Protein AF-A0A968CQK4-F1 (afdb_monomer_lite)

pLDDT: mean 97.45, std 1.46, range [90.75, 98.88]

Foldseek 3Di:
DPPPDDDDDDDVVVVVVVVVVVVVVVVVVVVVVCLVVQEDDDCPAANPVPPHDCVVVVVVSVVVVGHYDPGDGD

Structure (mmCIF, N/CA/C/O backbone):
data_AF-A0A968CQK4-F1
#
_entry.id   AF-A0A968CQK4-F1
#
loop_
_atom_site.group_PDB
_atom_site.id
_atom_site.type_symbol
_atom_site.label_atom_id
_atom_site.label_alt_id
_atom_site.label_comp_id
_atom_site.label_asym_id
_atom_site.label_entity_id
_atom_site.label_seq_id
_atom_site.pdbx_PDB_ins_code
_atom_site.Cartn_x
_atom_site.Cartn_y
_atom_site.Cartn_z
_atom_site.occupancy
_atom_site.B_iso_or_equiv
_atom_site.auth_seq_id
_atom_site.auth_comp_id
_atom_site.auth_asym_id
_atom_site.auth_atom_id
_atom_site.pdbx_PDB_model_num
ATOM 1 N N . ARG A 1 1 ? 21.051 4.476 -23.974 1.00 95.56 1 ARG A N 1
ATOM 2 C CA . ARG A 1 1 ? 21.553 5.840 -23.686 1.00 95.56 1 ARG A CA 1
ATOM 3 C C . ARG A 1 1 ? 21.767 5.960 -22.195 1.00 95.56 1 ARG A C 1
ATOM 5 O O . ARG A 1 1 ? 20.877 5.556 -21.457 1.00 95.56 1 ARG A O 1
ATOM 12 N N . THR A 1 2 ? 22.882 6.538 -21.786 1.00 95.62 2 THR A N 1
ATOM 13 C CA . THR A 1 2 ? 23.179 6.940 -20.405 1.00 95.62 2 THR A CA 1
ATOM 14 C C . THR A 1 2 ? 23.614 8.403 -20.460 1.00 95.62 2 THR A C 1
ATOM 16 O O . THR A 1 2 ? 24.261 8.807 -21.423 1.00 95.62 2 THR A O 1
ATOM 19 N N . HIS A 1 3 ? 23.150 9.240 -19.527 1.00 96.88 3 HIS A N 1
ATOM 20 C CA . HIS A 1 3 ? 23.344 10.703 -19.590 1.00 96.88 3 HIS A CA 1
ATOM 21 C C . HIS A 1 3 ? 22.957 11.340 -20.947 1.00 96.88 3 HIS A C 1
ATOM 23 O O . HIS A 1 3 ? 23.561 12.309 -21.389 1.00 96.88 3 HIS A O 1
ATOM 29 N N . GLY A 1 4 ? 21.980 10.764 -21.658 1.00 95.69 4 GLY A N 1
ATOM 30 C CA . GLY A 1 4 ? 21.577 11.210 -23.000 1.00 95.69 4 GLY A CA 1
ATOM 31 C C . GLY A 1 4 ? 22.500 10.783 -24.154 1.00 95.69 4 GLY A C 1
ATOM 32 O O . GLY A 1 4 ? 22.086 10.881 -25.308 1.00 95.69 4 GLY A O 1
ATOM 33 N N . ILE A 1 5 ? 23.683 10.230 -23.877 1.00 98.06 5 ILE A N 1
ATOM 34 C CA . ILE A 1 5 ? 24.676 9.811 -24.878 1.00 98.06 5 ILE A CA 1
ATOM 35 C C . ILE A 1 5 ? 24.411 8.377 -25.354 1.00 98.06 5 ILE A C 1
ATOM 37 O O . ILE A 1 5 ? 23.817 7.559 -24.639 1.00 98.06 5 ILE A O 1
ATOM 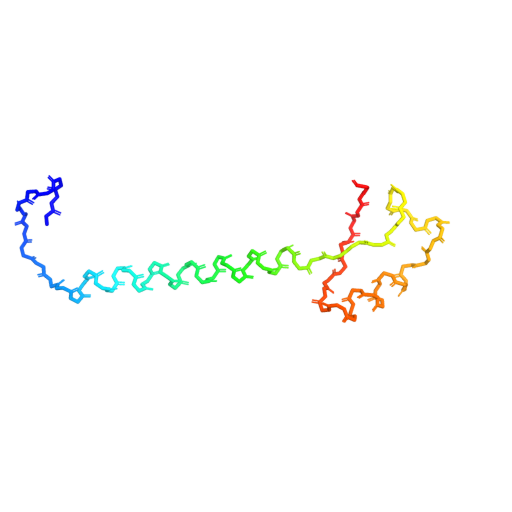41 N N . TRP A 1 6 ? 24.805 8.073 -26.593 1.00 97.88 6 TRP A N 1
ATOM 42 C CA . TRP A 1 6 ? 24.752 6.719 -27.140 1.00 97.88 6 TRP A CA 1
ATOM 43 C C . TRP A 1 6 ? 25.553 5.754 -26.265 1.00 97.88 6 TRP A C 1
ATOM 45 O O . TRP A 1 6 ? 26.666 6.045 -25.846 1.00 97.88 6 TRP A O 1
ATOM 55 N N . ALA A 1 7 ? 24.934 4.614 -25.984 1.00 97.25 7 ALA A N 1
ATOM 56 C CA . ALA A 1 7 ? 25.551 3.496 -25.288 1.00 97.25 7 ALA A CA 1
ATOM 57 C C . ALA A 1 7 ? 25.387 2.284 -26.214 1.00 97.25 7 ALA A C 1
ATOM 59 O O . ALA A 1 7 ? 25.540 2.417 -27.426 1.00 97.25 7 ALA A O 1
ATOM 60 N N . GLU A 1 8 ? 24.970 1.145 -25.682 1.00 98.44 8 GLU A N 1
ATOM 61 C CA . GLU A 1 8 ? 24.740 -0.058 -26.475 1.00 98.44 8 GLU A CA 1
ATOM 62 C C . GLU A 1 8 ? 23.299 -0.154 -27.015 1.00 98.44 8 GLU A C 1
ATOM 64 O O . GLU A 1 8 ? 22.376 0.475 -26.467 1.00 98.44 8 GLU A O 1
ATOM 69 N N . PRO A 1 9 ? 23.083 -0.925 -28.100 1.00 98.12 9 PRO A N 1
ATOM 70 C CA . PRO A 1 9 ? 21.752 -1.270 -28.578 1.00 98.12 9 PRO A CA 1
ATOM 71 C C . PRO A 1 9 ? 20.918 -1.994 -27.517 1.00 98.12 9 PRO A C 1
ATOM 73 O O . PRO A 1 9 ? 21.406 -2.784 -26.718 1.00 98.12 9 PRO A O 1
ATOM 76 N N . THR A 1 10 ? 19.616 -1.745 -27.546 1.00 98.12 10 THR A N 1
ATOM 77 C CA . THR A 1 10 ? 18.613 -2.436 -26.734 1.00 98.12 10 THR A CA 1
ATOM 78 C C . THR A 1 10 ? 17.295 -2.454 -27.506 1.00 98.12 10 THR A C 1
ATOM 80 O O . THR A 1 10 ? 17.198 -1.847 -28.576 1.00 98.12 10 THR A O 1
ATOM 83 N N . THR A 1 11 ? 16.265 -3.117 -26.986 1.00 98.56 11 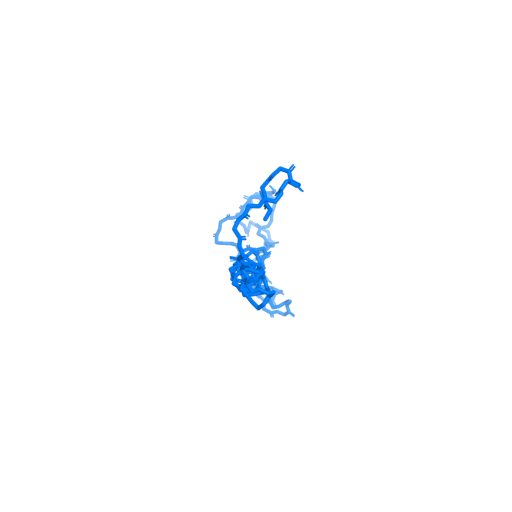THR A N 1
ATOM 84 C CA . THR A 1 11 ? 14.934 -3.119 -27.601 1.00 98.56 11 THR A CA 1
ATOM 85 C C . THR A 1 11 ? 14.010 -2.135 -26.892 1.00 98.56 11 THR A C 1
ATOM 87 O O . THR A 1 11 ? 14.092 -1.917 -25.682 1.00 98.56 11 THR A O 1
ATOM 90 N N . PHE A 1 12 ? 13.080 -1.539 -27.637 1.00 98.56 12 PHE A N 1
ATOM 91 C CA . PHE A 1 12 ? 12.036 -0.716 -27.026 1.00 98.56 12 PHE A CA 1
ATOM 92 C C . PHE A 1 12 ? 11.128 -1.545 -26.102 1.00 98.56 12 PHE A C 1
ATOM 94 O O . PHE A 1 12 ? 10.712 -1.058 -25.055 1.00 98.56 12 PHE A O 1
ATOM 101 N N . GLY A 1 13 ? 10.917 -2.825 -26.430 1.00 98.75 13 GLY A N 1
ATOM 102 C CA . GLY A 1 13 ? 10.206 -3.771 -25.569 1.00 98.75 13 GLY A CA 1
ATOM 103 C C . GLY A 1 13 ? 10.847 -3.921 -24.187 1.00 98.75 13 GLY A C 1
ATOM 104 O O . GLY A 1 13 ? 10.128 -3.901 -23.195 1.00 98.75 13 GLY A O 1
ATOM 105 N N . LEU A 1 14 ? 12.185 -3.968 -24.093 1.00 98.44 14 LEU A N 1
ATOM 106 C CA . LEU A 1 14 ? 12.870 -4.019 -22.796 1.00 98.44 14 LEU A CA 1
ATOM 107 C C . LEU A 1 14 ? 12.596 -2.764 -21.955 1.00 98.44 14 LEU A C 1
ATOM 109 O O . LEU A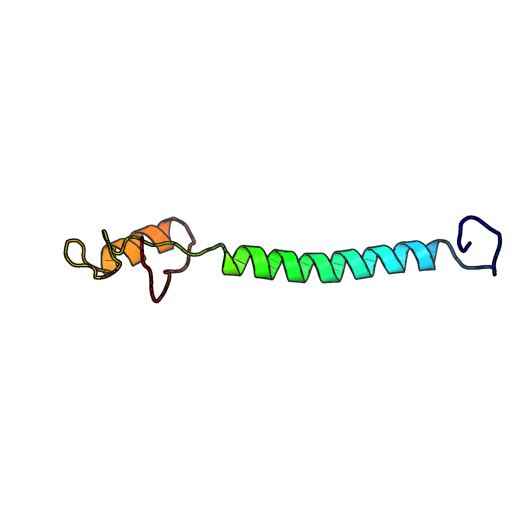 1 14 ? 12.373 -2.870 -20.753 1.00 98.44 14 LEU A O 1
ATOM 113 N N . LYS A 1 15 ? 12.538 -1.583 -22.584 1.00 98.31 15 LYS A N 1
ATOM 114 C CA . LYS A 1 15 ? 12.180 -0.333 -21.895 1.00 98.31 15 LYS A CA 1
ATOM 115 C C . LYS A 1 15 ? 10.742 -0.355 -21.365 1.00 98.31 15 LYS A C 1
ATOM 117 O O . LYS A 1 15 ? 10.524 0.024 -20.219 1.00 98.31 15 LYS A O 1
ATOM 122 N N . LEU A 1 16 ? 9.786 -0.818 -22.171 1.00 98.75 16 LEU A N 1
ATOM 123 C CA . LEU A 1 16 ? 8.394 -0.965 -21.734 1.00 98.75 16 LEU A CA 1
ATOM 124 C C . LEU A 1 16 ? 8.261 -1.986 -20.596 1.00 98.75 16 LEU A C 1
ATOM 126 O O . LEU A 1 16 ? 7.527 -1.739 -19.646 1.00 98.75 16 LEU A O 1
ATOM 130 N N . ALA A 1 17 ? 9.000 -3.098 -20.656 1.00 98.75 17 ALA A N 1
ATOM 131 C CA . ALA A 1 17 ? 9.001 -4.112 -19.603 1.00 98.75 17 ALA A CA 1
ATOM 132 C C . ALA A 1 17 ? 9.515 -3.557 -18.266 1.00 98.75 17 ALA A C 1
ATOM 134 O O . ALA A 1 17 ? 8.942 -3.857 -17.221 1.00 98.75 17 ALA A O 1
ATOM 135 N N . THR A 1 18 ? 10.548 -2.703 -18.285 1.00 98.69 18 THR A N 1
ATOM 136 C CA . THR A 1 18 ? 11.014 -2.006 -17.076 1.00 98.69 18 THR A CA 1
ATOM 137 C C . THR A 1 18 ? 9.888 -1.205 -16.422 1.00 98.69 18 THR A C 1
ATOM 139 O O . THR A 1 18 ? 9.677 -1.352 -15.220 1.00 98.69 18 THR A O 1
ATOM 142 N N . TRP A 1 19 ? 9.133 -0.423 -17.201 1.00 98.75 19 TRP A N 1
ATOM 143 C CA . TRP A 1 19 ? 7.993 0.346 -16.688 1.00 98.75 19 TRP A CA 1
ATOM 144 C C . TRP A 1 19 ? 6.846 -0.546 -16.215 1.00 98.75 19 TRP A C 1
ATOM 146 O O . TRP A 1 19 ? 6.271 -0.292 -15.165 1.00 98.75 19 TRP A O 1
ATOM 156 N N . ALA A 1 20 ? 6.529 -1.615 -16.948 1.00 98.81 20 ALA A N 1
ATOM 157 C CA . ALA A 1 20 ? 5.462 -2.537 -16.569 1.00 98.81 20 ALA A CA 1
ATOM 158 C C . ALA A 1 20 ? 5.731 -3.188 -15.204 1.00 98.81 20 ALA A C 1
ATOM 160 O O . ALA A 1 20 ? 4.854 -3.205 -14.346 1.00 98.81 20 ALA A O 1
ATOM 161 N N . PHE A 1 21 ? 6.959 -3.660 -14.965 1.00 98.75 21 PHE A N 1
ATOM 162 C CA . PHE A 1 21 ? 7.326 -4.230 -13.668 1.00 98.75 21 PHE A CA 1
ATOM 163 C C . PHE A 1 21 ? 7.458 -3.180 -12.561 1.00 98.75 21 PHE A C 1
ATOM 165 O O . PHE A 1 21 ? 7.325 -3.513 -11.387 1.00 98.75 21 PHE A O 1
ATOM 172 N N . GLU A 1 22 ? 7.750 -1.924 -12.897 1.00 98.88 22 GLU A N 1
ATOM 173 C CA . GLU A 1 22 ? 7.686 -0.819 -11.938 1.00 98.88 22 GLU A CA 1
ATOM 174 C C . GLU A 1 22 ? 6.250 -0.565 -11.479 1.00 98.88 22 GLU A C 1
ATOM 176 O O . GLU A 1 22 ? 5.995 -0.600 -10.277 1.00 98.88 22 GLU A O 1
ATOM 181 N N . LEU A 1 23 ? 5.312 -0.464 -12.422 1.00 98.81 23 LEU A N 1
ATOM 182 C CA . LEU A 1 23 ? 3.888 -0.300 -12.135 1.00 98.81 23 LEU A CA 1
ATOM 183 C C . LEU A 1 23 ? 3.297 -1.481 -11.356 1.00 98.81 23 LEU A C 1
ATOM 185 O O . LEU A 1 23 ? 2.464 -1.271 -10.482 1.00 98.81 23 LEU A O 1
ATOM 189 N N . ASP A 1 24 ? 3.733 -2.710 -11.630 1.00 98.75 24 ASP A N 1
ATOM 190 C CA . ASP A 1 24 ? 3.298 -3.889 -10.872 1.00 98.75 24 ASP A CA 1
ATOM 191 C C . ASP A 1 24 ? 3.715 -3.810 -9.391 1.00 98.75 24 ASP A C 1
ATOM 193 O O . ASP A 1 24 ? 2.908 -4.039 -8.488 1.00 98.75 24 ASP A O 1
ATOM 197 N N . ARG A 1 25 ? 4.951 -3.368 -9.115 1.00 98.75 25 ARG A N 1
ATOM 198 C CA . ARG A 1 25 ? 5.400 -3.115 -7.735 1.00 98.75 25 ARG A CA 1
ATOM 199 C C . ARG A 1 25 ? 4.634 -1.964 -7.088 1.00 98.75 25 ARG A C 1
ATOM 201 O O . ARG A 1 25 ? 4.298 -2.050 -5.908 1.00 98.75 25 ARG A O 1
ATOM 208 N N . ASP A 1 26 ? 4.369 -0.896 -7.833 1.00 98.88 26 ASP A N 1
ATOM 209 C CA . ASP A 1 26 ? 3.615 0.256 -7.329 1.00 98.88 26 ASP A CA 1
ATOM 210 C C . ASP A 1 26 ? 2.160 -0.081 -7.039 1.00 98.88 26 ASP A C 1
ATOM 212 O O . ASP A 1 26 ? 1.607 0.401 -6.053 1.00 98.88 26 ASP A O 1
ATOM 216 N N . ARG A 1 27 ? 1.560 -0.978 -7.821 1.00 98.75 27 ARG A N 1
ATOM 217 C CA . ARG A 1 27 ? 0.231 -1.507 -7.538 1.00 98.75 27 ARG A CA 1
ATOM 218 C C . ARG A 1 27 ? 0.186 -2.184 -6.169 1.00 98.75 27 ARG A C 1
ATOM 220 O O . ARG A 1 27 ? -0.683 -1.848 -5.371 1.00 98.75 27 ARG A O 1
ATOM 227 N N . ALA A 1 28 ? 1.134 -3.072 -5.868 1.00 98.69 28 ALA A N 1
ATOM 228 C CA . ALA A 1 28 ? 1.192 -3.734 -4.563 1.00 98.69 28 ALA A CA 1
ATOM 229 C C . ALA A 1 28 ? 1.381 -2.729 -3.411 1.00 98.69 28 ALA A C 1
ATOM 231 O O . ALA A 1 28 ? 0.750 -2.849 -2.361 1.00 98.69 28 ALA A O 1
ATOM 232 N N . ARG A 1 29 ? 2.212 -1.697 -3.616 1.00 98.75 29 ARG A N 1
ATOM 233 C CA . ARG A 1 29 ? 2.399 -0.608 -2.640 1.00 98.75 29 ARG A CA 1
ATOM 234 C C . ARG A 1 29 ? 1.110 0.177 -2.415 1.00 98.75 29 ARG A C 1
ATOM 236 O O . ARG A 1 29 ? 0.789 0.498 -1.276 1.00 98.75 29 ARG A O 1
ATOM 243 N N . LEU A 1 30 ? 0.371 0.473 -3.483 1.00 98.69 30 LEU A N 1
ATOM 244 C CA . LEU A 1 30 ? -0.892 1.196 -3.400 1.00 98.69 30 LEU A CA 1
ATOM 245 C C . LEU A 1 30 ? -1.962 0.370 -2.683 1.00 98.69 30 LEU A C 1
ATOM 247 O O . LEU A 1 30 ? -2.638 0.897 -1.808 1.00 98.69 30 LEU A O 1
ATOM 251 N N . GLU A 1 31 ? -2.082 -0.920 -3.001 1.00 98.44 31 GLU A N 1
ATOM 252 C CA . GLU A 1 31 ? -3.003 -1.836 -2.316 1.00 98.44 31 GLU A CA 1
ATOM 253 C C . GLU A 1 31 ? -2.712 -1.881 -0.805 1.00 98.44 31 GLU A C 1
ATOM 255 O O . GLU A 1 31 ? -3.629 -1.748 0.006 1.00 98.44 31 GLU A O 1
ATOM 260 N N . GLN A 1 32 ? -1.436 -1.962 -0.414 1.00 98.38 32 GLN A N 1
ATOM 261 C CA . GLN A 1 32 ? -1.028 -1.901 0.994 1.00 98.38 32 GLN A CA 1
ATOM 262 C C . GLN A 1 32 ? -1.329 -0.546 1.645 1.00 98.38 32 GLN A C 1
ATOM 264 O O . GLN A 1 32 ? -1.815 -0.505 2.776 1.00 98.38 32 GLN A O 1
ATOM 269 N N . ALA A 1 33 ? -1.062 0.562 0.950 1.00 98.44 33 ALA A N 1
ATOM 270 C CA . ALA A 1 33 ? -1.333 1.902 1.462 1.00 98.44 33 ALA A CA 1
ATOM 271 C C . ALA A 1 33 ? -2.834 2.121 1.697 1.00 98.44 33 ALA A C 1
ATOM 273 O O . ALA A 1 33 ? -3.220 2.638 2.742 1.00 98.44 33 ALA A O 1
ATOM 274 N N . VAL A 1 34 ? -3.678 1.670 0.764 1.00 97.88 34 VAL A N 1
ATOM 275 C CA . VAL A 1 34 ? -5.140 1.725 0.893 1.00 97.88 34 VAL A CA 1
ATOM 276 C C . VAL A 1 34 ? -5.614 0.865 2.061 1.00 97.88 34 VAL A C 1
ATOM 278 O O . VAL A 1 34 ? -6.383 1.351 2.883 1.00 97.88 34 VAL A O 1
ATOM 281 N N . ALA A 1 35 ? -5.126 -0.373 2.184 1.00 96.44 35 ALA A N 1
ATOM 282 C CA . ALA A 1 35 ? -5.490 -1.250 3.297 1.00 96.44 35 ALA A CA 1
ATOM 283 C C . ALA A 1 35 ? -5.086 -0.661 4.662 1.00 96.44 35 ALA A C 1
ATOM 285 O O . ALA A 1 35 ? -5.848 -0.748 5.617 1.00 96.44 35 ALA A O 1
ATOM 286 N N . THR A 1 36 ? -3.916 -0.020 4.739 1.00 97.06 36 THR A N 1
ATOM 287 C CA . THR A 1 36 ? -3.408 0.591 5.980 1.00 97.06 36 THR A CA 1
ATOM 288 C C . THR A 1 36 ? -4.165 1.869 6.344 1.00 97.06 36 THR A C 1
ATOM 290 O O . THR A 1 36 ? -4.401 2.132 7.517 1.00 97.06 36 THR A O 1
ATOM 293 N N . ALA A 1 37 ? -4.562 2.671 5.353 1.00 97.25 37 ALA A N 1
ATOM 294 C CA . ALA A 1 37 ? -5.353 3.880 5.577 1.00 97.25 37 ALA A CA 1
ATOM 295 C C . ALA A 1 37 ? -6.850 3.591 5.795 1.00 97.25 37 ALA A C 1
ATOM 297 O O . ALA A 1 37 ? -7.575 4.458 6.276 1.00 97.25 37 ALA A O 1
ATOM 298 N N . GLY A 1 38 ? -7.320 2.393 5.436 1.00 97.56 38 GLY A N 1
ATOM 299 C CA . GLY A 1 38 ? -8.713 1.951 5.525 1.00 97.56 38 GLY A CA 1
ATOM 300 C C . GLY A 1 38 ? -9.174 1.598 6.941 1.00 97.56 38 GLY A C 1
ATOM 301 O O . GLY A 1 38 ? -9.852 0.587 7.120 1.00 97.56 38 GLY A O 1
ATOM 302 N N . VAL A 1 39 ? -8.808 2.409 7.935 1.00 98.06 39 VAL A N 1
ATOM 303 C CA . VAL A 1 39 ? -9.188 2.246 9.345 1.00 98.06 39 VAL A CA 1
ATOM 304 C C . VAL A 1 39 ? -10.011 3.441 9.836 1.00 98.06 39 VAL A C 1
ATOM 306 O O . VAL A 1 39 ? -9.795 4.579 9.417 1.00 98.06 39 VAL A O 1
ATOM 309 N N . GLY A 1 40 ? -10.967 3.191 10.728 1.00 97.75 40 GLY A N 1
ATOM 310 C CA . GLY A 1 40 ? -11.784 4.198 11.401 1.00 97.75 40 GLY A CA 1
ATOM 311 C C . GLY A 1 40 ? -11.613 4.159 12.921 1.00 97.75 40 GLY A C 1
ATOM 312 O O . GLY A 1 40 ? -11.173 3.157 13.483 1.00 97.75 40 GLY A O 1
ATOM 313 N N . LYS A 1 41 ? -11.979 5.265 13.586 1.00 97.62 41 LYS A N 1
ATOM 314 C CA . LYS A 1 41 ? -12.076 5.347 15.052 1.00 97.62 41 LYS A CA 1
ATOM 315 C C . LYS A 1 41 ? -13.281 6.175 15.515 1.00 97.62 41 LYS A C 1
ATOM 317 O O . LYS A 1 41 ? -13.512 7.280 15.023 1.00 97.62 41 LYS A O 1
ATOM 322 N N . ILE A 1 42 ? -14.015 5.668 16.499 1.00 97.19 42 ILE A N 1
ATOM 323 C CA . ILE A 1 42 ? -15.122 6.311 17.226 1.00 97.19 42 ILE A CA 1
ATOM 324 C C . ILE A 1 42 ? -15.040 5.903 18.709 1.00 97.19 42 ILE A C 1
ATOM 326 O O . ILE A 1 42 ? -16.005 5.490 19.342 1.00 97.19 42 ILE A O 1
ATOM 330 N N . SER A 1 43 ? -13.851 6.038 19.284 1.00 97.19 43 SER A N 1
ATOM 331 C CA . SER A 1 43 ? -13.499 5.571 20.630 1.00 97.19 43 SER A CA 1
ATOM 332 C C . SER A 1 43 ? -13.556 6.662 21.714 1.00 97.19 43 SER A C 1
ATOM 334 O O . SER A 1 43 ? -13.182 6.454 22.873 1.00 97.19 43 SER A O 1
ATOM 336 N N . GLY A 1 44 ? -14.060 7.848 21.360 1.00 95.12 44 GLY A N 1
ATOM 337 C CA . GLY A 1 44 ? -14.218 8.995 22.257 1.00 95.12 44 GLY A CA 1
ATOM 338 C C . GLY A 1 44 ? -12.968 9.876 22.376 1.00 95.12 44 GLY A C 1
ATOM 339 O O . GLY A 1 44 ? -12.024 9.761 21.601 1.00 95.12 44 GLY A O 1
ATOM 340 N N . ALA A 1 45 ? -12.971 10.795 23.348 1.00 94.75 45 ALA A N 1
ATOM 341 C CA . ALA A 1 45 ? -11.992 11.888 23.437 1.00 94.75 45 ALA A CA 1
ATOM 342 C C . ALA A 1 45 ? -10.527 11.433 23.540 1.00 94.75 45 ALA A C 1
ATOM 344 O O . ALA A 1 45 ? -9.645 12.126 23.051 1.00 94.75 45 ALA A O 1
ATOM 345 N N . VAL A 1 46 ? -10.272 10.295 24.187 1.00 96.50 46 VAL A N 1
ATOM 346 C CA . VAL A 1 46 ? -8.921 9.750 24.411 1.00 96.50 46 VAL A CA 1
ATOM 347 C C . VAL A 1 46 ? -8.847 8.243 24.136 1.00 96.50 46 VAL A C 1
ATOM 349 O O . VAL A 1 46 ? -7.945 7.578 24.627 1.00 96.50 46 VAL A O 1
ATOM 352 N N . GLY A 1 47 ? -9.807 7.694 23.383 1.00 96.44 47 GLY A N 1
ATOM 353 C CA . GLY A 1 47 ? -9.776 6.288 22.970 1.00 96.44 47 GLY A CA 1
ATOM 354 C C . GLY A 1 47 ? -10.222 5.249 23.998 1.00 96.44 47 GLY A C 1
ATOM 355 O O . GLY A 1 47 ? -9.917 4.071 23.855 1.00 96.44 47 GLY A O 1
ATOM 356 N N . THR A 1 48 ? -10.915 5.667 25.059 1.00 96.88 48 THR A N 1
ATOM 357 C CA . THR A 1 48 ? -11.273 4.800 26.197 1.00 96.88 48 THR A CA 1
ATOM 358 C C . THR A 1 48 ? -12.715 4.301 26.182 1.00 96.88 48 THR A C 1
ATOM 360 O O . THR A 1 48 ? -13.118 3.624 27.125 1.00 96.88 48 THR A O 1
ATOM 363 N N . TYR A 1 49 ? -13.514 4.662 25.171 1.00 96.81 49 TYR A N 1
ATOM 364 C CA . TYR A 1 49 ? -14.935 4.293 25.072 1.00 96.81 49 TYR A CA 1
ATOM 365 C C . TYR A 1 49 ? -15.791 4.760 26.270 1.00 96.81 49 TYR A C 1
ATOM 367 O O . TYR A 1 49 ? -16.884 4.257 26.513 1.00 96.81 49 TYR A O 1
ATOM 375 N N . ALA A 1 50 ? -15.336 5.773 27.022 1.00 96.50 50 ALA A N 1
ATOM 376 C CA . ALA A 1 50 ? -15.980 6.213 28.269 1.00 96.50 50 ALA A CA 1
ATOM 377 C C . ALA A 1 50 ? -17.428 6.717 28.106 1.00 96.50 50 ALA A C 1
ATOM 379 O O . ALA A 1 50 ? -18.199 6.718 29.064 1.00 96.50 50 ALA A O 1
ATOM 380 N N . HIS A 1 51 ? -17.792 7.177 26.907 1.00 93.81 51 HIS A N 1
ATOM 381 C CA . HIS A 1 51 ? -19.107 7.758 26.612 1.00 93.81 51 HIS A CA 1
ATOM 382 C C . HIS A 1 51 ? -19.862 7.027 25.499 1.00 93.81 51 HIS A C 1
ATOM 384 O O . HIS A 1 51 ? -20.996 7.394 25.200 1.00 93.81 51 HIS A O 1
ATOM 390 N N . LEU A 1 52 ? -19.240 6.028 24.867 1.00 93.50 52 LEU A N 1
ATOM 391 C CA . LEU A 1 52 ? -19.813 5.305 23.740 1.00 93.50 52 LEU A CA 1
ATOM 392 C C . LEU A 1 52 ? -19.290 3.864 23.734 1.00 93.50 52 LEU A C 1
ATOM 394 O O . LEU A 1 52 ? -18.077 3.686 23.806 1.00 93.50 52 LEU A O 1
ATOM 398 N N . PRO A 1 53 ? -20.167 2.857 23.619 1.00 96.75 53 PRO A N 1
ATOM 399 C CA . PRO A 1 53 ? -19.756 1.460 23.534 1.00 96.75 53 PRO A CA 1
ATOM 400 C C . PRO A 1 53 ? -19.062 1.152 22.191 1.00 96.75 53 PRO A C 1
ATOM 402 O O . PRO A 1 53 ? -19.399 1.747 21.162 1.00 96.75 53 PRO A O 1
ATOM 405 N N . SER A 1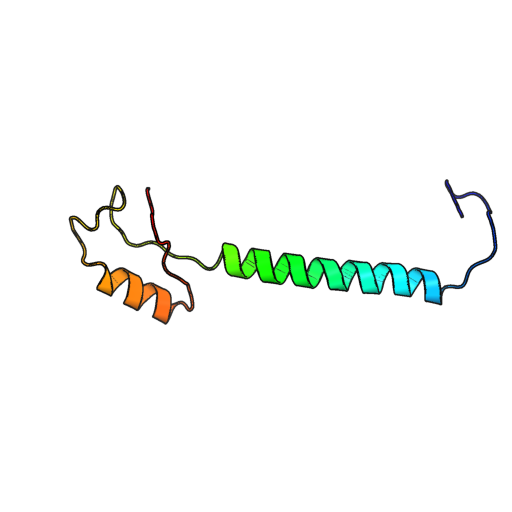 54 ? -18.096 0.226 22.186 1.00 96.56 54 SER A N 1
ATOM 406 C CA . SER A 1 54 ? -17.274 -0.105 21.005 1.00 96.56 54 SER A CA 1
ATOM 407 C C . SER A 1 54 ? -18.082 -0.718 19.855 1.00 96.56 54 SER A C 1
ATOM 409 O O . SER A 1 54 ? -17.701 -0.620 18.694 1.00 96.56 54 SER A O 1
ATOM 411 N N . GLU A 1 55 ? -19.247 -1.296 20.144 1.00 97.69 55 GLU A N 1
ATOM 412 C CA . GLU A 1 55 ? -20.179 -1.833 19.152 1.00 97.69 55 GLU A CA 1
ATOM 413 C C . GLU A 1 55 ? -20.661 -0.762 18.162 1.00 97.69 55 GLU A C 1
ATOM 415 O O . GLU A 1 55 ? -20.956 -1.079 17.010 1.00 97.69 55 GLU A O 1
ATOM 420 N N . ILE A 1 56 ? -20.714 0.511 18.575 1.00 97.31 56 ILE A N 1
ATOM 421 C CA . ILE A 1 56 ? -21.080 1.615 17.678 1.00 97.31 56 ILE A CA 1
ATOM 422 C C . ILE A 1 56 ? -19.957 1.899 16.681 1.00 97.31 56 ILE A C 1
ATOM 424 O O . ILE A 1 56 ? -20.229 2.127 15.504 1.00 97.31 56 ILE A O 1
ATOM 428 N N . GLU A 1 57 ? -18.703 1.871 17.131 1.00 98.12 57 GLU A N 1
ATOM 429 C CA . GLU A 1 57 ? -17.550 2.034 16.248 1.00 98.12 57 GLU A CA 1
ATOM 430 C C . GLU A 1 57 ? -17.501 0.916 15.207 1.00 98.12 57 GLU A C 1
ATOM 432 O O . GLU A 1 57 ? -17.385 1.209 14.017 1.00 98.12 57 GLU A O 1
ATOM 437 N N . GLN A 1 58 ? -17.686 -0.335 15.641 1.00 98.12 58 GLN A N 1
ATOM 438 C CA . GLN A 1 58 ? -17.745 -1.491 14.750 1.00 98.12 58 GLN A CA 1
ATOM 439 C C . GLN A 1 58 ? -18.862 -1.335 13.711 1.00 98.12 58 GLN A C 1
ATOM 441 O O . GLN A 1 58 ? -18.608 -1.429 12.514 1.00 98.12 58 GLN A O 1
ATOM 446 N N . TYR A 1 59 ? -20.081 -1.004 14.152 1.00 98.25 59 TYR A N 1
ATOM 447 C CA . TYR A 1 59 ? -21.227 -0.806 13.263 1.00 98.25 59 TYR A CA 1
ATOM 448 C C . TYR A 1 59 ? -20.970 0.262 12.189 1.00 98.25 59 TYR A C 1
ATOM 450 O O . TYR A 1 59 ? -21.308 0.072 11.016 1.00 98.25 59 TYR A O 1
ATOM 458 N N . VAL A 1 60 ? -20.374 1.396 12.571 1.00 98.19 60 VAL A N 1
ATOM 459 C CA . VAL A 1 60 ? -20.084 2.479 11.624 1.00 98.19 60 VAL A CA 1
ATOM 460 C C . VAL A 1 60 ? -18.940 2.099 10.686 1.00 98.19 60 VAL A C 1
ATOM 462 O O . VAL A 1 60 ? -19.062 2.332 9.485 1.00 98.19 60 VAL A O 1
ATOM 465 N N . CYS A 1 61 ? -17.861 1.498 11.192 1.00 98.19 61 CYS A N 1
ATOM 466 C CA . CYS A 1 61 ? -16.737 1.071 10.358 1.00 98.19 61 CYS A CA 1
ATOM 467 C C . CYS A 1 61 ? -17.177 0.025 9.326 1.00 98.19 61 CYS A C 1
ATOM 469 O O . CYS A 1 61 ? -16.905 0.207 8.141 1.00 98.19 61 CYS A O 1
ATOM 471 N N . ASP A 1 62 ? -17.968 -0.973 9.729 1.00 98.19 62 ASP A N 1
ATOM 472 C CA . ASP A 1 62 ? -18.523 -1.982 8.817 1.00 98.19 62 ASP A CA 1
ATOM 473 C C . ASP A 1 62 ? -19.413 -1.350 7.740 1.00 98.19 62 ASP A C 1
ATOM 475 O O . ASP A 1 62 ? -19.299 -1.675 6.557 1.00 98.19 62 ASP A O 1
ATOM 479 N N . SER A 1 63 ? -20.255 -0.385 8.126 1.00 98.31 63 SER A N 1
ATOM 480 C CA . SER A 1 63 ? -21.126 0.345 7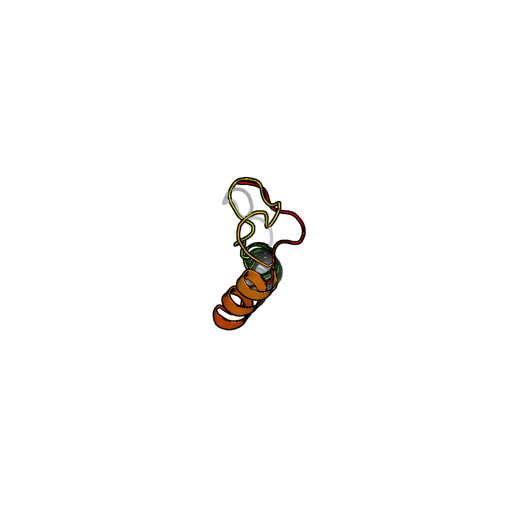.193 1.00 98.31 63 SER A CA 1
ATOM 481 C C . SER A 1 63 ? -20.344 1.192 6.180 1.00 98.31 63 SER A C 1
ATOM 483 O O . SER A 1 63 ? -20.848 1.470 5.092 1.00 98.31 63 SER A O 1
ATOM 485 N N . LEU A 1 64 ? -19.124 1.611 6.528 1.00 97.94 64 LEU A N 1
ATOM 486 C CA . LEU A 1 64 ? -18.225 2.396 5.677 1.00 97.94 64 LEU A CA 1
ATOM 487 C C . LEU A 1 64 ? -17.179 1.538 4.946 1.00 97.94 64 LEU A C 1
ATOM 489 O O . LEU A 1 64 ? -16.409 2.077 4.152 1.00 97.94 64 LEU A O 1
ATOM 493 N N . GLY A 1 65 ? -17.141 0.223 5.190 1.00 97.56 65 GLY A N 1
ATOM 494 C CA . GLY A 1 65 ? -16.121 -0.671 4.638 1.00 97.56 65 GLY A CA 1
ATOM 495 C C . GLY A 1 65 ? -14.716 -0.422 5.199 1.00 97.56 65 GLY A C 1
ATOM 496 O O . GLY A 1 65 ? -13.728 -0.670 4.509 1.00 97.56 65 GLY A O 1
ATOM 497 N N . LEU A 1 66 ? -14.624 0.093 6.425 1.00 98.19 66 LEU A N 1
ATOM 498 C CA . LEU A 1 66 ? -13.378 0.359 7.140 1.00 98.19 66 LEU A CA 1
ATOM 499 C C . LEU A 1 66 ? -13.126 -0.719 8.195 1.00 98.19 66 LEU A C 1
ATOM 501 O O . LEU A 1 66 ? -14.053 -1.316 8.734 1.00 98.19 66 LEU A O 1
ATOM 505 N N . GLN A 1 67 ? -11.858 -0.939 8.520 1.00 97.69 67 GLN A N 1
ATOM 506 C CA . GLN A 1 67 ? -11.464 -1.689 9.710 1.00 97.69 67 GLN A CA 1
ATOM 507 C C . GLN A 1 67 ? -11.500 -0.778 10.946 1.00 97.69 67 GLN A C 1
ATOM 509 O O . GLN A 1 67 ? -11.419 0.443 10.828 1.00 97.69 67 GLN A O 1
ATOM 514 N N . VAL A 1 68 ? -11.597 -1.356 12.140 1.00 97.75 68 VAL A N 1
ATOM 515 C CA . VAL A 1 68 ? -11.479 -0.603 13.398 1.00 97.75 68 VAL A CA 1
ATOM 516 C C . VAL A 1 68 ? -10.006 -0.462 13.780 1.00 97.75 68 VAL A C 1
ATOM 518 O O . VAL A 1 68 ? -9.268 -1.446 13.737 1.00 97.75 68 VAL A O 1
ATOM 521 N N . GLU A 1 69 ? -9.579 0.741 14.175 1.00 97.62 69 GLU A N 1
ATOM 522 C CA . GLU A 1 69 ? -8.258 0.966 14.775 1.00 97.62 69 GLU A CA 1
ATOM 523 C C . GLU A 1 69 ? -8.172 0.276 16.154 1.00 97.62 69 GLU A C 1
ATOM 525 O O . GLU A 1 69 ? -8.874 0.694 17.081 1.00 97.62 69 GLU A O 1
ATOM 530 N N . PRO A 1 70 ? -7.308 -0.743 16.346 1.00 95.31 70 PRO A N 1
ATOM 531 C CA . PRO A 1 70 ? -7.282 -1.525 17.586 1.00 95.31 70 PRO A CA 1
ATOM 532 C C . PRO A 1 70 ? -6.934 -0.717 18.841 1.00 95.31 70 PRO A C 1
ATOM 534 O O . PRO A 1 70 ? -7.355 -1.079 19.942 1.00 95.31 70 PRO A O 1
ATOM 537 N N . ALA A 1 71 ? -6.152 0.357 18.695 1.00 95.94 71 ALA A N 1
ATOM 538 C CA . ALA A 1 71 ? -5.807 1.261 19.784 1.00 95.94 71 ALA A CA 1
ATOM 539 C C . ALA A 1 71 ? -5.697 2.698 19.263 1.00 95.94 71 ALA A C 1
ATOM 541 O O . ALA A 1 71 ? -4.738 3.063 18.588 1.00 95.94 71 ALA A O 1
ATOM 542 N N . SER A 1 72 ? -6.670 3.536 19.610 1.00 96.00 72 SER A N 1
ATOM 543 C CA . SER A 1 72 ? -6.763 4.908 19.109 1.00 96.00 72 SER A CA 1
ATOM 544 C C . SER A 1 72 ? -6.575 5.957 20.211 1.00 96.00 72 SER A C 1
ATOM 546 O O . SER A 1 72 ? -6.875 5.728 21.378 1.00 96.00 72 SER A O 1
ATOM 548 N N . SER A 1 73 ? -6.085 7.137 19.833 1.00 95.56 73 SER A N 1
ATOM 549 C CA . SER A 1 73 ? -6.113 8.383 20.622 1.00 95.56 73 SER A CA 1
ATOM 550 C C . SER A 1 73 ? -6.856 9.464 19.835 1.00 95.56 73 SER A C 1
ATOM 552 O O . SER A 1 73 ? -7.302 9.171 18.727 1.00 95.56 73 SER A O 1
ATOM 554 N N . GLN A 1 74 ? -6.997 10.700 20.349 1.00 90.75 74 GLN A N 1
ATOM 555 C CA . GLN A 1 74 ? -7.435 11.846 19.526 1.00 90.75 74 GLN A CA 1
ATOM 556 C C . GLN A 1 74 ? -6.458 12.106 18.380 1.00 90.75 74 GLN A C 1
ATOM 558 O O . GLN A 1 74 ? -5.238 11.969 18.620 1.00 90.75 74 GLN A O 1
#

Radius of gyration: 23.1 Å; chains: 1; bounding box: 47×16×57 Å

Sequence (74 aa):
RTHGIWAEPTTFGLKLATWAFELDRDRARLEQAVATAGVGKISGAVGTYAHLPSEIEQYVCDSLGLQVEPASSQ

Secondary structure (DSSP, 8-state):
-BTTB------HHHHHHHHHHHHHHHHHHHHHHHHHH-EE----TTSS-TTS-HHH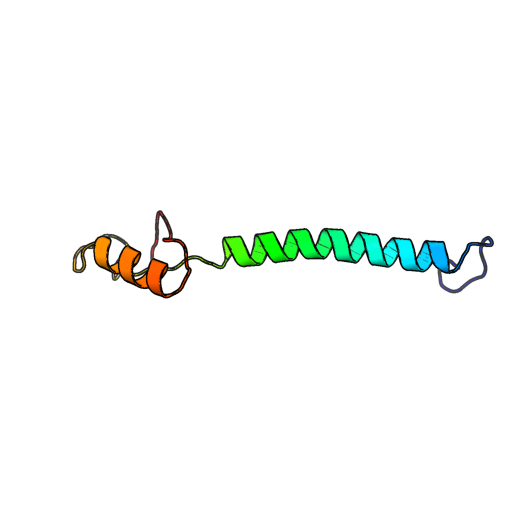HHHHHHHHTPEE-SS---